Protein AF-A0A444RGV9-F1 (afdb_monomer)

Sequence (96 aa):
MAISIKGVNTGVIRKSNNFIALALKIKEPRNKESLFFMSAMELRDLLIALESRLHQKHKLDAAARLQYEQARDKVIKKMAENIPEILVDELKNADI

Secondary structure (DSSP, 8-state):
-PPP-SEEEEEEEEETTEEEEEEEEEE-GGG-EEEEEEEHHHHHHHHHHHHHHHHHHHTS-HHHHHHHHHHHHHHHHHHHTTPPP--HHHHHT---

InterPro domains:
  IPR031810 YjeJ-like [PF15922] (1-96)

pLDDT: mean 89.43, std 8.55, range [43.59, 97.19]

Foldseek 3Di:
DDFDFQAWDWDFDDDPNHTAWIWIWTQGPPRDIDIDTGGPVRVVVVVVVVVVVVVVLVPDDPVSNVVVVVVVVVSVVRHVVNYDDDDPVNVVPDPD

Organism: Escherichia coli (NCBI:txid562)

Mean predicted aligned error: 4.94 Å

Radius of gyration: 15.89 Å; Cα contacts (8 Å, |Δi|>4): 113; chains: 1; bounding box: 35×25×45 Å

Structure (mmCIF, N/CA/C/O backbone):
data_AF-A0A444RGV9-F1
#
_entry.id   AF-A0A444RGV9-F1
#
loop_
_atom_site.group_PDB
_atom_site.id
_atom_site.type_symbol
_atom_site.label_atom_id
_atom_site.label_alt_id
_atom_site.label_comp_id
_atom_site.label_asym_id
_atom_site.label_entity_id
_atom_site.label_seq_id
_atom_site.pdbx_PDB_ins_code
_atom_site.Cartn_x
_atom_site.Cartn_y
_atom_site.Cartn_z
_atom_site.occupancy
_atom_site.B_iso_or_equiv
_atom_site.auth_seq_id
_atom_site.auth_comp_id
_atom_site.auth_asym_id
_atom_site.auth_atom_id
_atom_site.pdbx_PDB_model_num
ATOM 1 N N . MET A 1 1 ? 6.461 17.673 -5.444 1.00 43.59 1 MET A N 1
ATOM 2 C CA . MET A 1 1 ? 7.156 16.831 -4.446 1.00 43.59 1 MET A CA 1
ATOM 3 C C . MET A 1 1 ? 6.720 15.395 -4.662 1.00 43.59 1 MET A C 1
ATOM 5 O O . MET A 1 1 ? 5.526 15.141 -4.629 1.00 43.59 1 MET A O 1
ATOM 9 N N . ALA A 1 2 ? 7.644 14.487 -4.969 1.00 57.81 2 ALA A N 1
ATOM 10 C CA . ALA A 1 2 ? 7.323 13.067 -5.087 1.00 57.81 2 ALA A CA 1
ATOM 11 C C . ALA A 1 2 ? 7.456 12.427 -3.700 1.00 57.81 2 ALA A C 1
ATOM 13 O O . ALA A 1 2 ? 8.537 12.466 -3.114 1.00 57.81 2 ALA A O 1
ATOM 14 N N . ILE A 1 3 ? 6.365 11.876 -3.166 1.00 63.88 3 ILE A N 1
ATOM 15 C CA . ILE A 1 3 ? 6.414 11.078 -1.938 1.00 63.88 3 ILE A CA 1
ATOM 16 C C . ILE A 1 3 ? 7.209 9.812 -2.269 1.00 63.88 3 ILE A C 1
ATOM 18 O O . ILE A 1 3 ? 6.839 9.052 -3.163 1.00 63.88 3 ILE A O 1
ATOM 22 N N . SER A 1 4 ? 8.338 9.609 -1.590 1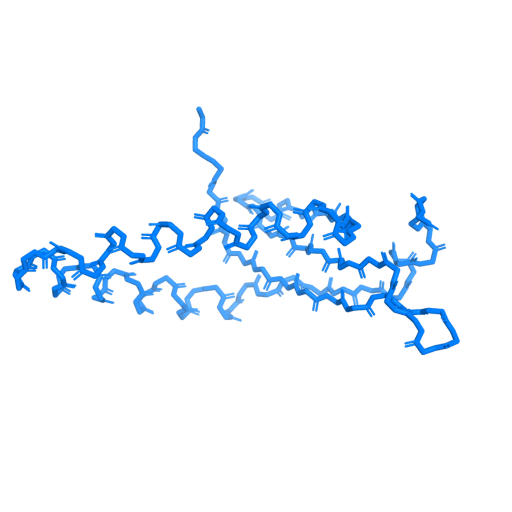.00 81.94 4 SER A N 1
ATOM 23 C CA . SER A 1 4 ? 9.102 8.368 -1.698 1.00 81.94 4 SER A CA 1
ATOM 24 C C . SER A 1 4 ? 8.546 7.388 -0.675 1.00 81.94 4 SER A C 1
ATOM 26 O O . SER A 1 4 ? 8.543 7.683 0.514 1.00 81.94 4 SER A O 1
ATOM 28 N N . ILE A 1 5 ? 8.060 6.238 -1.128 1.00 89.50 5 ILE A N 1
ATOM 29 C CA . ILE A 1 5 ? 7.492 5.206 -0.257 1.00 89.50 5 ILE A CA 1
ATOM 30 C C . ILE A 1 5 ? 8.495 4.057 -0.174 1.00 89.50 5 ILE A C 1
ATOM 32 O O . ILE A 1 5 ? 8.938 3.543 -1.202 1.00 89.50 5 ILE A O 1
ATOM 36 N N . LYS A 1 6 ? 8.876 3.672 1.046 1.00 91.62 6 LYS A N 1
ATOM 37 C CA . LYS A 1 6 ? 9.811 2.570 1.313 1.00 91.62 6 LYS A CA 1
ATOM 38 C C . LYS A 1 6 ? 9.125 1.275 1.711 1.00 91.62 6 LYS A C 1
ATOM 40 O O . LYS A 1 6 ? 9.710 0.226 1.491 1.00 91.62 6 LYS A O 1
ATOM 45 N N . GLY A 1 7 ? 7.927 1.347 2.271 1.00 92.75 7 GLY A N 1
ATOM 46 C CA . GLY A 1 7 ? 7.139 0.188 2.666 1.00 92.75 7 GLY A CA 1
ATOM 47 C C . GLY A 1 7 ? 5.673 0.562 2.781 1.00 92.75 7 GLY A C 1
ATOM 48 O O . GLY A 1 7 ? 5.344 1.730 3.001 1.00 92.75 7 GLY A O 1
ATOM 49 N N . VAL A 1 8 ? 4.805 -0.424 2.592 1.00 94.31 8 VAL A N 1
ATOM 50 C CA . VAL A 1 8 ? 3.352 -0.269 2.645 1.00 94.31 8 VAL A CA 1
ATOM 51 C C . VAL A 1 8 ? 2.768 -1.477 3.356 1.00 94.31 8 VAL A C 1
ATOM 53 O O . VAL A 1 8 ? 3.223 -2.597 3.139 1.00 94.31 8 VAL A O 1
ATOM 56 N N . ASN A 1 9 ? 1.755 -1.244 4.177 1.00 95.38 9 ASN A N 1
ATOM 57 C CA . ASN A 1 9 ? 0.892 -2.273 4.725 1.00 95.38 9 ASN A CA 1
ATOM 58 C C . ASN A 1 9 ? -0.558 -1.788 4.677 1.00 95.38 9 ASN A C 1
ATOM 60 O O . ASN A 1 9 ? -0.816 -0.583 4.732 1.00 95.38 9 ASN A O 1
ATOM 64 N N . THR A 1 10 ? -1.503 -2.714 4.573 1.00 94.00 10 THR A N 1
ATOM 65 C CA . THR A 1 10 ? -2.929 -2.391 4.544 1.00 94.00 10 THR A CA 1
ATOM 66 C C . THR A 1 10 ? -3.727 -3.306 5.456 1.00 94.00 10 THR A C 1
ATOM 68 O O . THR A 1 10 ? -3.515 -4.515 5.448 1.00 94.00 10 THR A O 1
ATOM 71 N N . GLY A 1 11 ? -4.694 -2.746 6.176 1.00 92.25 11 GLY A N 1
ATOM 72 C CA . GLY A 1 11 ? -5.658 -3.477 6.993 1.00 92.25 11 GLY A CA 1
ATOM 73 C C . GLY A 1 11 ? -7.086 -3.108 6.607 1.00 92.25 11 GLY 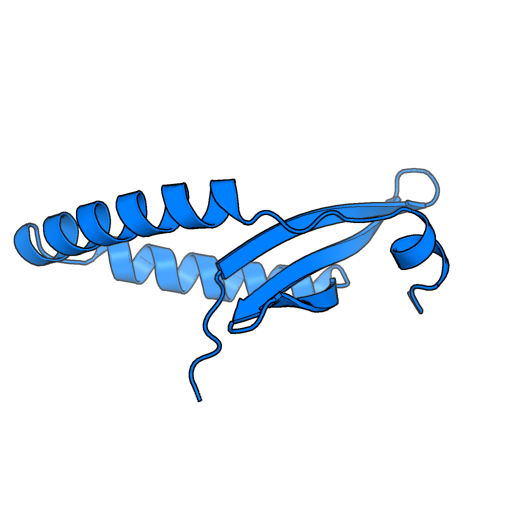A C 1
ATOM 74 O O . GLY A 1 11 ? -7.364 -1.963 6.263 1.00 92.25 11 GLY A O 1
ATOM 75 N N . VAL A 1 12 ? -8.010 -4.067 6.658 1.00 91.38 12 VAL A N 1
ATOM 76 C CA . VAL A 1 12 ? -9.431 -3.803 6.392 1.00 91.38 12 VAL A CA 1
ATOM 77 C C . VAL A 1 12 ? -10.165 -3.610 7.711 1.00 91.38 12 VAL A C 1
ATOM 79 O O . VAL A 1 12 ? -10.153 -4.501 8.558 1.00 91.38 12 VAL A O 1
ATOM 82 N N . ILE A 1 13 ? -10.853 -2.482 7.853 1.00 90.56 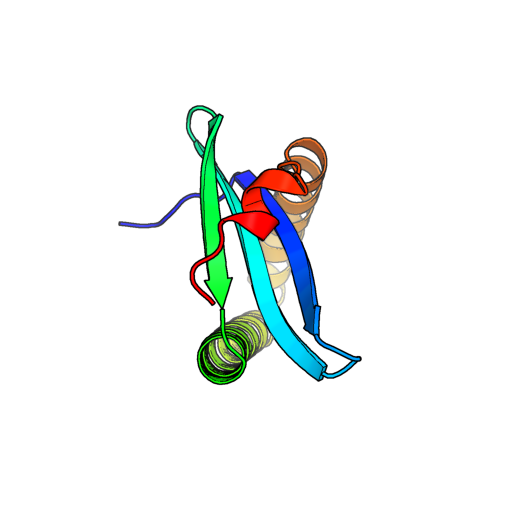13 ILE A N 1
ATOM 83 C CA . ILE A 1 13 ? -11.680 -2.163 9.016 1.00 90.56 13 ILE A CA 1
ATOM 84 C C . ILE A 1 13 ? -13.128 -2.502 8.681 1.00 90.56 13 ILE A C 1
ATOM 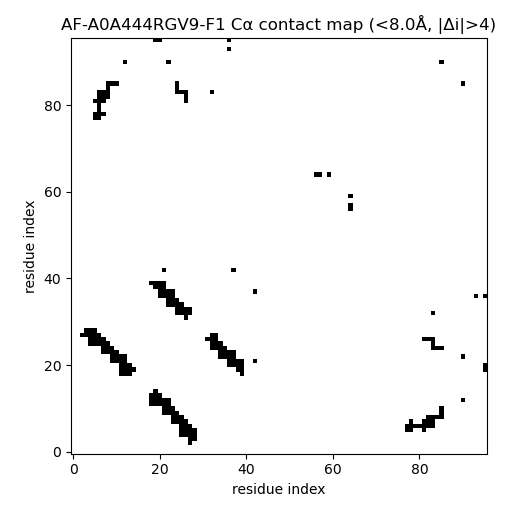86 O O . ILE A 1 13 ? -13.673 -2.062 7.663 1.00 90.56 13 ILE A O 1
ATOM 90 N N . ARG A 1 14 ? -13.749 -3.326 9.528 1.00 90.38 14 ARG A N 1
ATOM 91 C CA . ARG A 1 14 ? -15.118 -3.813 9.338 1.00 90.38 14 ARG A CA 1
ATOM 92 C C . ARG A 1 14 ? -15.929 -3.660 10.614 1.00 90.38 14 ARG A C 1
ATOM 94 O O . ARG A 1 14 ? -15.405 -3.857 11.706 1.00 90.38 14 ARG A O 1
ATOM 101 N N . LYS A 1 15 ? -17.230 -3.414 10.464 1.00 88.62 15 LYS A N 1
ATOM 102 C CA . LYS A 1 15 ? -18.212 -3.439 11.554 1.00 88.62 15 LYS A CA 1
ATOM 103 C C . LYS A 1 15 ? -19.357 -4.361 11.169 1.00 88.62 15 LYS A C 1
ATOM 105 O O . LYS A 1 15 ? -19.988 -4.151 10.139 1.00 88.62 15 LYS A O 1
ATOM 110 N N . SER A 1 16 ? -19.610 -5.393 11.974 1.00 86.00 16 SER A N 1
ATOM 111 C CA . SER A 1 16 ? -20.666 -6.387 11.712 1.00 86.00 16 SER A CA 1
ATOM 112 C C . SER A 1 16 ? -20.639 -6.913 10.268 1.00 86.00 16 SER A C 1
ATOM 114 O O . SER A 1 16 ? -21.658 -6.954 9.589 1.00 86.00 16 SER A O 1
ATOM 116 N N . ASN A 1 17 ? -19.438 -7.267 9.796 1.00 87.94 17 ASN A N 1
ATOM 117 C CA . ASN A 1 17 ? -19.134 -7.739 8.439 1.00 87.94 17 ASN A CA 1
ATOM 118 C C . ASN A 1 17 ? -19.252 -6.707 7.297 1.00 87.94 17 ASN A C 1
ATOM 120 O O . ASN A 1 17 ? -18.892 -7.019 6.164 1.00 87.94 17 ASN A O 1
ATOM 124 N N . ASN A 1 18 ? -19.666 -5.472 7.579 1.00 91.44 18 ASN A N 1
ATOM 125 C CA . ASN A 1 18 ? -19.663 -4.392 6.597 1.00 91.44 18 ASN A CA 1
ATOM 126 C C . ASN A 1 18 ? -18.295 -3.714 6.547 1.00 91.44 18 ASN A C 1
ATOM 128 O O . ASN A 1 18 ? -17.689 -3.449 7.588 1.00 91.44 18 ASN A O 1
ATOM 132 N N . PHE A 1 19 ? -17.814 -3.429 5.337 1.00 91.88 19 PHE A N 1
ATOM 133 C CA . PHE A 1 19 ? -16.621 -2.615 5.124 1.00 91.88 19 PHE A CA 1
ATOM 134 C C . PHE A 1 19 ? -16.868 -1.183 5.609 1.00 91.88 19 PHE A C 1
ATOM 136 O O . PHE A 1 19 ? -17.881 -0.585 5.252 1.00 91.88 19 PHE A O 1
ATOM 143 N N . ILE A 1 20 ? -15.933 -0.649 6.393 1.00 92.44 20 ILE A N 1
ATOM 144 C CA . ILE A 1 20 ? -15.951 0.744 6.853 1.00 92.44 20 ILE A CA 1
ATOM 145 C C . ILE A 1 20 ? -14.857 1.527 6.131 1.00 92.44 20 ILE A C 1
ATOM 147 O O . ILE A 1 20 ? -15.143 2.494 5.427 1.00 92.44 20 ILE A O 1
ATOM 151 N N . ALA A 1 21 ? -13.611 1.065 6.252 1.00 93.88 21 ALA A N 1
ATOM 152 C CA . ALA A 1 21 ? -12.456 1.726 5.665 1.00 93.88 21 ALA A CA 1
ATOM 153 C C . ALA A 1 21 ? -11.286 0.757 5.437 1.00 93.88 21 ALA A C 1
ATOM 155 O O . ALA A 1 21 ? -11.204 -0.320 6.036 1.00 93.88 21 ALA A O 1
ATOM 156 N N . LEU A 1 22 ? -10.346 1.169 4.590 1.00 94.81 22 LEU A N 1
ATOM 157 C CA . LEU A 1 22 ? -9.017 0.580 4.481 1.00 94.81 22 LEU A CA 1
ATOM 158 C C . LEU A 1 22 ? -8.031 1.436 5.282 1.00 94.81 22 LEU A C 1
ATOM 160 O O . LEU A 1 22 ? -7.859 2.617 4.991 1.00 94.81 22 LEU A O 1
ATOM 164 N N . ALA A 1 23 ? -7.351 0.831 6.248 1.00 95.12 23 ALA A N 1
ATOM 165 C CA . ALA A 1 23 ? -6.154 1.392 6.854 1.00 95.12 23 ALA A CA 1
ATOM 166 C C . ALA A 1 23 ? -4.974 1.177 5.900 1.00 95.12 23 ALA A C 1
ATOM 168 O O . ALA A 1 23 ? -4.656 0.037 5.571 1.00 95.12 23 ALA A O 1
ATOM 169 N N . LEU A 1 24 ? -4.317 2.246 5.463 1.00 95.00 24 LEU A N 1
ATOM 170 C CA . LEU A 1 24 ? -3.101 2.224 4.657 1.00 95.00 24 LEU A CA 1
ATOM 171 C C . LEU A 1 24 ? -1.969 2.826 5.480 1.00 95.00 24 LEU A C 1
ATOM 173 O O . LEU A 1 24 ? -1.932 4.035 5.705 1.00 95.00 24 LEU A O 1
ATOM 177 N N . LYS A 1 25 ? -1.023 1.990 5.898 1.00 95.00 25 LYS A N 1
ATOM 178 C CA . LYS A 1 25 ? 0.181 2.440 6.588 1.00 95.00 25 LYS A CA 1
ATOM 179 C C . LYS A 1 25 ? 1.344 2.477 5.613 1.00 95.00 25 LYS A C 1
ATOM 181 O O . LYS A 1 25 ? 1.640 1.483 4.952 1.00 95.00 25 LYS A O 1
ATOM 186 N N . ILE A 1 26 ? 2.008 3.621 5.519 1.00 94.56 26 ILE A N 1
ATOM 187 C CA . ILE A 1 26 ? 3.189 3.806 4.678 1.00 94.56 26 ILE A CA 1
ATOM 188 C C . ILE A 1 26 ? 4.400 4.135 5.537 1.00 94.56 26 ILE A C 1
ATOM 190 O O . ILE A 1 26 ? 4.304 4.848 6.536 1.00 94.56 26 ILE A O 1
ATOM 194 N N . LYS A 1 27 ? 5.557 3.644 5.103 1.00 94.31 27 LYS A N 1
ATOM 195 C CA . LYS A 1 27 ? 6.860 3.997 5.654 1.00 94.31 27 LYS A CA 1
ATOM 196 C C . LYS A 1 27 ? 7.598 4.887 4.663 1.00 94.31 27 LYS A C 1
ATOM 198 O O . LYS A 1 27 ? 7.890 4.479 3.538 1.00 94.31 27 LYS A O 1
ATOM 203 N N . GLU A 1 28 ? 7.894 6.107 5.079 1.00 90.38 28 GLU A N 1
ATOM 204 C CA . GLU A 1 28 ? 8.640 7.121 4.339 1.00 90.38 28 GLU A CA 1
ATOM 205 C C . GLU A 1 28 ? 10.160 7.013 4.622 1.00 90.38 28 GLU A C 1
ATOM 207 O O . GLU A 1 28 ? 10.605 6.288 5.525 1.00 90.38 28 GLU A O 1
ATOM 212 N N . PRO A 1 29 ? 11.027 7.725 3.871 1.00 85.38 29 PRO A N 1
ATOM 213 C CA . PRO A 1 29 ? 12.422 7.907 4.245 1.00 85.38 29 PRO A CA 1
ATOM 214 C C . PRO A 1 29 ? 12.569 8.425 5.680 1.00 85.38 29 PRO A C 1
ATOM 216 O O . PRO A 1 29 ? 11.712 9.140 6.188 1.00 85.38 29 PRO A O 1
ATOM 219 N N . ARG A 1 30 ? 13.701 8.098 6.318 1.00 86.31 30 ARG A N 1
ATOM 220 C CA . ARG A 1 30 ? 13.993 8.410 7.732 1.00 86.31 30 ARG A CA 1
ATOM 221 C C . ARG A 1 30 ? 13.108 7.663 8.746 1.00 86.31 30 ARG A C 1
ATOM 223 O O . ARG A 1 30 ? 13.015 8.100 9.882 1.00 86.31 30 ARG A O 1
ATOM 230 N N . ASN A 1 31 ? 12.507 6.534 8.349 1.00 85.12 31 ASN A N 1
ATOM 231 C CA . ASN A 1 31 ? 11.639 5.697 9.194 1.00 85.12 31 ASN A CA 1
ATOM 232 C C . ASN A 1 31 ? 10.404 6.425 9.741 1.00 85.12 31 ASN A C 1
ATOM 234 O O . ASN A 1 31 ? 9.823 5.989 10.729 1.00 85.12 31 ASN A O 1
ATOM 238 N N . LYS A 1 32 ? 9.983 7.513 9.094 1.00 90.69 32 LYS A N 1
ATOM 239 C CA . LYS A 1 32 ? 8.705 8.136 9.412 1.00 90.69 32 LYS A CA 1
ATOM 240 C C . LYS A 1 32 ? 7.586 7.234 8.898 1.00 90.69 32 LYS A C 1
ATOM 242 O O . LYS A 1 32 ? 7.609 6.830 7.738 1.00 90.69 32 LYS A O 1
ATOM 247 N N . GLU A 1 33 ? 6.622 6.929 9.750 1.00 92.88 33 GLU A N 1
ATOM 248 C CA . GLU A 1 33 ? 5.427 6.177 9.376 1.00 92.88 33 GLU A CA 1
ATOM 249 C C . GLU A 1 33 ? 4.221 7.113 9.325 1.00 92.88 33 GLU A C 1
ATOM 251 O O . GLU A 1 33 ? 4.157 8.118 10.035 1.00 92.88 33 GLU A O 1
ATOM 256 N N . SER A 1 34 ? 3.284 6.833 8.428 1.00 91.94 34 SER A N 1
ATOM 257 C CA . SER A 1 34 ? 2.016 7.554 8.326 1.00 91.94 34 SER A CA 1
ATOM 258 C C . SER A 1 34 ? 0.898 6.558 8.080 1.00 91.94 34 SER A C 1
ATOM 260 O O . SER A 1 34 ? 1.051 5.640 7.274 1.00 91.94 34 SER A O 1
ATOM 262 N N . LEU A 1 35 ? -0.208 6.735 8.794 1.00 93.00 35 LEU A N 1
ATOM 263 C CA . LEU A 1 3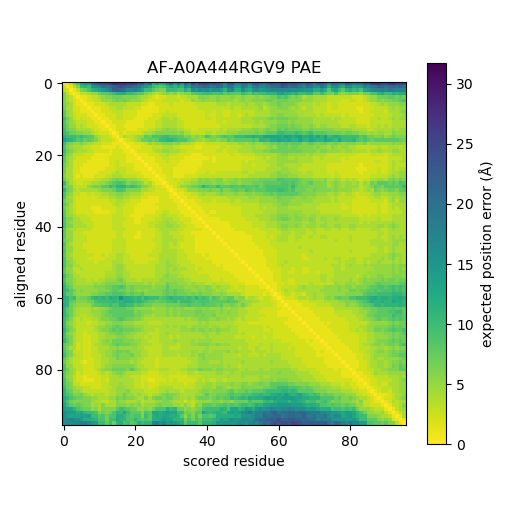5 ? -1.391 5.896 8.709 1.00 93.00 35 LEU A CA 1
ATOM 264 C C . LEU A 1 35 ? -2.537 6.725 8.135 1.00 93.00 35 LEU A C 1
ATOM 266 O O . LEU A 1 35 ? -2.841 7.803 8.638 1.00 93.00 35 LEU A O 1
ATOM 270 N N . PHE A 1 36 ? -3.147 6.210 7.078 1.00 92.44 36 PHE A N 1
ATOM 271 C CA . PHE A 1 36 ? -4.287 6.812 6.405 1.00 92.44 36 PHE A CA 1
ATOM 272 C C . PHE A 1 36 ? -5.478 5.873 6.507 1.00 92.44 36 PHE A C 1
ATOM 274 O O . PHE A 1 36 ? -5.319 4.657 6.401 1.00 92.44 36 PHE A O 1
ATOM 281 N N . PHE A 1 37 ? -6.668 6.437 6.651 1.00 93.69 37 PHE A N 1
ATOM 282 C CA . PHE A 1 37 ? -7.916 5.694 6.579 1.00 93.69 37 PHE A CA 1
ATOM 283 C C . PHE A 1 37 ? -8.653 6.143 5.331 1.00 93.69 37 PHE A C 1
ATOM 285 O O . PHE A 1 37 ? -8.827 7.335 5.112 1.00 93.69 37 PHE A O 1
ATOM 292 N N . MET A 1 38 ? -9.025 5.185 4.493 1.00 93.81 38 MET A N 1
ATOM 293 C CA . MET A 1 38 ? -9.757 5.450 3.263 1.00 93.81 38 MET A CA 1
ATOM 294 C C . MET A 1 38 ? -11.127 4.808 3.348 1.00 93.81 38 MET A C 1
ATOM 296 O O . MET A 1 38 ? -11.242 3.579 3.405 1.00 93.81 38 MET A O 1
ATOM 300 N N . SER A 1 39 ? -12.159 5.642 3.317 1.00 93.62 39 SER A N 1
ATOM 301 C CA . SER A 1 39 ? -13.533 5.204 3.101 1.00 93.62 39 SER A CA 1
ATOM 302 C C . SER A 1 39 ? -13.690 4.549 1.721 1.00 93.62 39 SER A C 1
ATOM 304 O O . SER A 1 39 ? -12.798 4.591 0.868 1.00 93.62 39 SER A O 1
ATOM 306 N N . ALA A 1 40 ? -14.851 3.943 1.464 1.00 92.81 40 ALA A N 1
ATOM 307 C CA . ALA A 1 40 ? -15.108 3.257 0.195 1.00 92.81 40 ALA A CA 1
ATOM 308 C C . ALA A 1 40 ? -14.942 4.172 -1.034 1.00 92.81 40 ALA A C 1
ATOM 310 O O . ALA A 1 40 ? -14.467 3.719 -2.076 1.00 92.81 40 ALA A O 1
ATOM 311 N N . MET A 1 41 ? -15.313 5.451 -0.915 1.00 93.75 41 MET A N 1
ATOM 312 C CA . MET A 1 41 ? -15.187 6.417 -2.007 1.00 93.75 41 MET A CA 1
ATOM 313 C C . MET A 1 41 ? -13.726 6.756 -2.305 1.00 93.75 41 MET A C 1
ATOM 315 O O . MET A 1 41 ? -13.291 6.627 -3.445 1.00 93.75 41 MET A O 1
ATOM 319 N N . GLU A 1 42 ? -12.950 7.110 -1.282 1.00 93.75 42 GLU A N 1
ATOM 320 C CA . GLU A 1 42 ? -11.535 7.471 -1.447 1.00 93.75 42 GLU A CA 1
ATOM 321 C C . GLU A 1 42 ?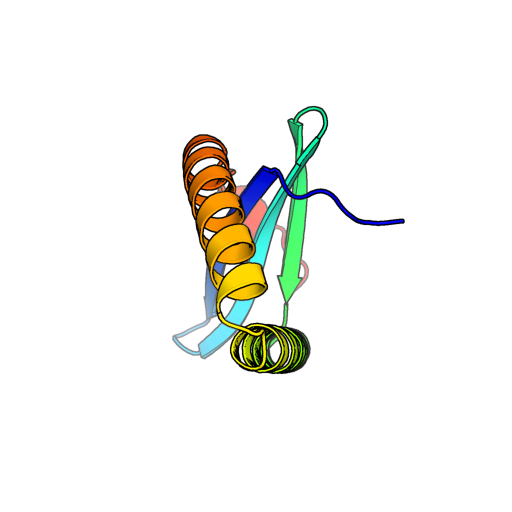 -10.712 6.281 -1.947 1.00 93.75 42 GLU A C 1
ATOM 323 O O . GLU A 1 42 ? -9.852 6.424 -2.819 1.00 93.75 42 GLU A O 1
ATOM 328 N N . LEU A 1 43 ? -11.018 5.079 -1.445 1.00 95.38 43 LEU A N 1
ATOM 329 C CA . LEU A 1 43 ? -10.386 3.852 -1.912 1.00 95.38 43 LEU A CA 1
ATOM 330 C C . LEU A 1 43 ? -10.694 3.593 -3.390 1.00 95.38 43 LEU A C 1
ATOM 332 O O . LEU A 1 43 ? -9.798 3.214 -4.143 1.00 95.38 43 LEU A O 1
ATOM 336 N N . ARG A 1 44 ? -11.940 3.808 -3.825 1.00 96.44 44 ARG A N 1
ATOM 337 C CA . ARG A 1 44 ? -12.321 3.659 -5.235 1.00 96.44 44 ARG A CA 1
ATOM 338 C C . ARG A 1 44 ? -11.507 4.596 -6.125 1.00 96.44 44 ARG A C 1
ATOM 340 O O . ARG A 1 44 ? -10.963 4.138 -7.128 1.00 96.44 44 ARG A O 1
ATOM 347 N N . ASP A 1 45 ? -11.398 5.867 -5.757 1.00 96.12 45 ASP A N 1
ATOM 348 C CA . ASP A 1 45 ? -10.654 6.853 -6.545 1.00 96.12 45 ASP A CA 1
ATOM 349 C C . ASP A 1 45 ? -9.161 6.506 -6.619 1.00 96.12 45 ASP A C 1
ATOM 351 O O . ASP A 1 45 ? -8.554 6.571 -7.695 1.00 96.12 45 ASP A O 1
ATOM 355 N N . LEU A 1 46 ? -8.578 6.041 -5.507 1.00 93.88 46 LEU A N 1
ATOM 356 C CA . LEU A 1 46 ? -7.208 5.531 -5.489 1.00 93.88 46 LEU A CA 1
ATOM 357 C C . LEU A 1 46 ? -7.038 4.344 -6.447 1.00 93.88 46 LEU A C 1
ATOM 359 O O . LEU A 1 46 ? -6.086 4.319 -7.228 1.00 93.88 46 LEU A O 1
ATOM 363 N N . LEU A 1 47 ? -7.946 3.366 -6.412 1.00 95.62 47 LEU A N 1
ATOM 364 C CA . LEU A 1 47 ? -7.878 2.188 -7.279 1.00 95.62 47 LEU A CA 1
ATOM 365 C C . LEU A 1 47 ? -7.981 2.563 -8.764 1.00 95.62 47 LEU A C 1
ATOM 367 O O . LEU A 1 47 ? -7.208 2.041 -9.567 1.00 95.62 47 LEU A O 1
ATOM 371 N N . ILE A 1 48 ? -8.843 3.519 -9.124 1.00 97.19 48 ILE A N 1
ATOM 372 C CA . ILE A 1 48 ? -8.954 4.042 -10.498 1.00 97.19 48 ILE A CA 1
ATOM 373 C C . ILE A 1 48 ? -7.637 4.703 -10.936 1.00 97.19 48 ILE A C 1
ATOM 375 O O . ILE A 1 48 ? -7.140 4.461 -12.041 1.00 97.19 48 ILE A O 1
ATOM 379 N N . ALA A 1 49 ? -7.030 5.520 -10.070 1.00 95.69 49 ALA A N 1
ATOM 380 C CA . ALA A 1 49 ? -5.742 6.145 -10.359 1.00 95.69 49 ALA A CA 1
ATOM 381 C C . ALA A 1 49 ? -4.625 5.102 -10.550 1.00 95.69 49 ALA A C 1
ATOM 383 O O . ALA A 1 49 ? -3.808 5.233 -11.468 1.00 95.69 49 ALA A O 1
ATOM 384 N N . LEU A 1 50 ? -4.595 4.054 -9.720 1.00 93.88 50 LEU A N 1
ATOM 385 C CA . LEU A 1 50 ? -3.634 2.955 -9.837 1.00 93.88 50 LEU A CA 1
ATOM 386 C C . LEU A 1 50 ? -3.830 2.163 -11.134 1.00 93.88 50 LEU A C 1
ATOM 388 O O . LEU A 1 50 ? -2.854 1.924 -11.847 1.00 93.88 50 LEU A O 1
ATOM 392 N N . GLU A 1 51 ? -5.068 1.815 -11.481 1.00 95.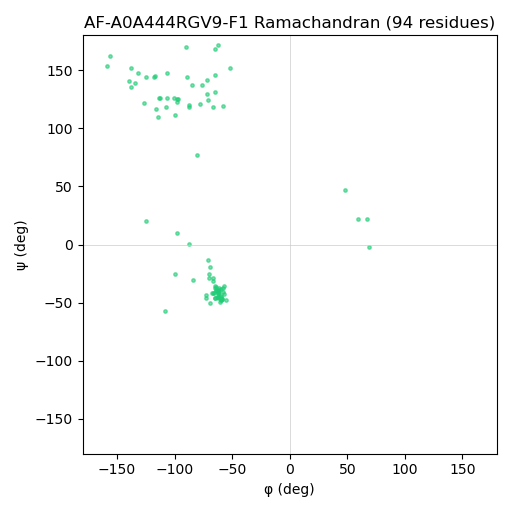94 51 GLU A N 1
ATOM 393 C CA . GLU A 1 51 ? -5.400 1.108 -12.721 1.00 95.94 51 GLU A CA 1
ATOM 394 C C . GLU A 1 51 ? -4.958 1.899 -13.958 1.00 95.94 51 GLU A C 1
ATOM 396 O O . GLU A 1 51 ? -4.264 1.368 -14.828 1.00 95.94 51 GLU A O 1
ATOM 401 N N . SER A 1 52 ? -5.260 3.200 -14.002 1.00 95.19 52 SER A N 1
ATOM 402 C CA . SER A 1 52 ? -4.822 4.090 -15.083 1.00 95.19 52 SER A CA 1
ATOM 403 C C . SER A 1 52 ? -3.296 4.101 -15.239 1.00 95.19 52 SER A C 1
ATOM 405 O O . SER A 1 52 ? -2.763 4.013 -16.353 1.00 95.19 52 SER A O 1
ATOM 407 N N . ARG A 1 53 ? -2.556 4.139 -14.122 1.00 91.69 53 ARG A N 1
ATOM 408 C CA . ARG A 1 53 ? -1.087 4.077 -14.139 1.00 91.69 53 ARG A CA 1
ATOM 409 C C . ARG A 1 53 ? -0.561 2.724 -14.602 1.00 91.69 53 ARG A C 1
ATOM 411 O O . ARG A 1 53 ? 0.389 2.701 -15.385 1.00 91.69 53 ARG A O 1
ATOM 418 N N . LEU A 1 54 ? -1.161 1.618 -14.169 1.00 91.69 54 LEU A N 1
ATOM 419 C CA . LEU A 1 54 ? -0.795 0.280 -14.638 1.00 91.69 54 LEU A CA 1
ATOM 420 C C . LEU A 1 54 ? -1.029 0.151 -16.145 1.00 91.69 54 LEU A C 1
ATOM 422 O O . LEU A 1 54 ? -0.136 -0.281 -16.873 1.00 91.69 54 LEU A O 1
ATOM 426 N N . HIS A 1 55 ? -2.170 0.628 -16.639 1.00 92.94 55 HIS A N 1
ATOM 427 C CA . HIS A 1 55 ? -2.479 0.639 -18.065 1.00 92.94 55 HIS A CA 1
ATOM 428 C C . HIS A 1 55 ? -1.441 1.422 -18.887 1.00 92.94 55 HIS A C 1
ATOM 430 O O . HIS A 1 55 ? -1.012 0.962 -19.944 1.00 92.94 55 HIS A O 1
ATOM 436 N N . GLN A 1 56 ? -0.965 2.570 -18.391 1.00 91.56 56 GLN A N 1
ATOM 437 C CA . GLN A 1 56 ? 0.131 3.314 -19.030 1.00 91.56 56 GLN A CA 1
ATOM 438 C C . GLN A 1 56 ? 1.432 2.500 -19.081 1.00 91.56 56 GLN A C 1
ATOM 440 O O . GLN A 1 56 ? 2.134 2.537 -20.089 1.00 91.56 56 GLN A O 1
ATOM 445 N N . LYS A 1 57 ? 1.752 1.735 -18.027 1.00 90.75 57 LYS A N 1
ATOM 446 C CA . LYS A 1 57 ? 2.934 0.854 -18.009 1.00 90.75 57 LYS A CA 1
ATOM 447 C C . LYS A 1 57 ? 2.825 -0.300 -19.002 1.00 90.75 57 LYS A C 1
ATOM 449 O O . LYS A 1 57 ? 3.837 -0.689 -19.574 1.00 90.75 57 LYS A O 1
ATOM 454 N N . HIS A 1 58 ? 1.620 -0.796 -19.272 1.00 87.75 58 HIS A N 1
ATOM 455 C CA . HIS A 1 58 ? 1.398 -1.822 -20.294 1.00 87.75 58 HIS A CA 1
ATOM 456 C C . HIS A 1 58 ? 1.606 -1.329 -21.733 1.00 87.75 58 HIS A C 1
ATOM 458 O O . HIS A 1 58 ? 1.822 -2.152 -22.616 1.00 87.75 58 HIS A O 1
ATOM 464 N N . LYS A 1 59 ? 1.576 -0.011 -21.972 1.00 92.62 59 LYS A N 1
ATOM 465 C CA . LYS A 1 59 ? 1.825 0.598 -23.291 1.00 92.62 59 LYS A CA 1
ATOM 466 C C . LYS A 1 59 ? 3.301 0.892 -23.575 1.00 92.62 59 LYS A C 1
ATOM 468 O O . LYS A 1 59 ? 3.606 1.453 -24.623 1.00 92.62 59 LYS A O 1
ATOM 473 N N . LEU A 1 60 ? 4.203 0.575 -22.645 1.00 92.69 60 LEU A N 1
ATOM 474 C CA . LEU A 1 60 ? 5.639 0.750 -22.854 1.00 92.69 60 LEU A CA 1
ATOM 475 C C . LEU A 1 60 ? 6.138 -0.178 -23.969 1.00 92.69 60 LEU A C 1
ATOM 477 O O . LEU A 1 60 ? 5.671 -1.311 -24.098 1.00 92.69 60 LEU A O 1
ATOM 481 N N . ASP A 1 61 ? 7.120 0.291 -24.738 1.00 92.88 61 ASP A N 1
ATOM 482 C CA . ASP A 1 61 ? 7.855 -0.568 -25.663 1.00 92.88 61 ASP A CA 1
ATOM 483 C C . ASP A 1 61 ? 8.659 -1.648 -24.912 1.00 92.88 61 ASP A C 1
ATOM 485 O O . ASP A 1 61 ? 8.816 -1.610 -23.688 1.00 92.88 61 ASP A O 1
ATOM 489 N N . ALA A 1 62 ? 9.171 -2.637 -25.647 1.00 91.00 62 ALA A N 1
ATOM 490 C CA . ALA A 1 62 ? 9.849 -3.788 -25.056 1.00 91.00 62 ALA A CA 1
ATOM 491 C C . ALA A 1 62 ? 11.086 -3.410 -24.216 1.00 91.00 62 ALA A C 1
ATOM 493 O O . ALA A 1 62 ? 11.308 -4.000 -23.157 1.00 91.00 62 ALA A O 1
ATOM 494 N N . ALA A 1 63 ? 11.871 -2.418 -24.650 1.00 92.19 63 ALA A N 1
ATOM 495 C CA . ALA A 1 63 ? 13.083 -2.004 -23.948 1.00 92.19 63 ALA A CA 1
ATOM 496 C C . ALA A 1 63 ? 12.744 -1.239 -22.658 1.00 92.19 63 ALA A C 1
ATOM 498 O O . ALA A 1 63 ? 13.283 -1.542 -21.590 1.00 92.19 63 ALA A O 1
ATOM 499 N N . ALA A 1 64 ? 11.802 -0.297 -22.732 1.00 92.56 64 ALA A N 1
ATOM 500 C CA . ALA A 1 64 ? 11.318 0.467 -21.587 1.00 92.56 64 ALA A CA 1
ATOM 501 C C . ALA A 1 64 ? 10.590 -0.422 -20.567 1.00 92.56 64 ALA A C 1
ATOM 503 O O . ALA A 1 64 ? 10.719 -0.224 -19.354 1.00 92.56 64 ALA A O 1
ATOM 504 N N . ARG A 1 65 ? 9.852 -1.433 -21.039 1.00 91.12 65 ARG A N 1
ATOM 505 C CA . ARG A 1 65 ? 9.188 -2.415 -20.180 1.00 91.12 65 ARG A CA 1
ATOM 506 C C . ARG A 1 65 ? 10.194 -3.256 -19.399 1.00 91.12 65 ARG A C 1
ATOM 508 O O . ARG A 1 65 ? 10.035 -3.387 -18.189 1.00 91.12 65 ARG A O 1
ATOM 515 N N . LEU A 1 66 ? 11.245 -3.755 -20.053 1.00 91.62 66 LEU A N 1
ATOM 516 C CA . LEU A 1 66 ? 12.294 -4.536 -19.391 1.00 91.62 66 LEU A CA 1
ATOM 517 C C . LEU A 1 66 ? 12.989 -3.732 -18.282 1.00 91.62 66 LEU A C 1
ATOM 519 O O . LEU A 1 66 ? 13.162 -4.224 -17.167 1.00 91.62 66 LEU A O 1
ATOM 523 N N . GLN A 1 67 ? 13.338 -2.472 -18.559 1.00 92.50 67 GLN A N 1
ATOM 524 C CA . GLN A 1 67 ? 13.927 -1.577 -17.555 1.00 92.50 67 GLN A CA 1
ATOM 525 C C . GLN A 1 67 ? 12.976 -1.331 -16.376 1.00 92.50 67 GLN A C 1
ATOM 527 O O . GLN A 1 67 ? 13.397 -1.341 -15.217 1.00 92.50 67 GLN A O 1
ATOM 532 N N . TYR A 1 68 ? 11.686 -1.127 -16.659 1.00 92.25 68 TYR A N 1
ATOM 533 C CA . TYR A 1 68 ? 10.669 -0.959 -15.625 1.00 92.25 68 TYR A CA 1
ATOM 534 C C . TYR A 1 68 ? 10.532 -2.208 -14.747 1.00 92.25 68 TYR A C 1
ATOM 536 O O . TYR A 1 68 ? 10.501 -2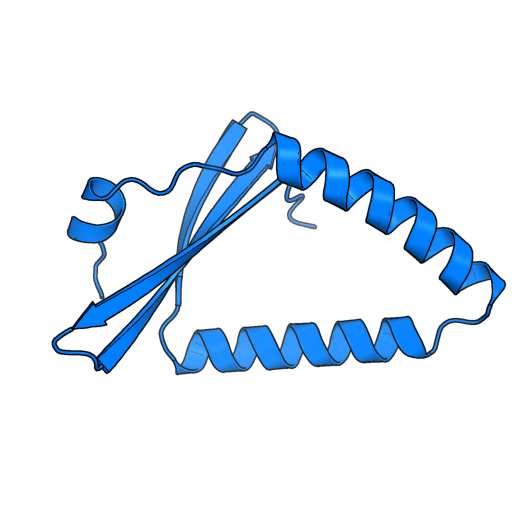.071 -13.527 1.00 92.25 68 TYR A O 1
ATOM 544 N N . GLU A 1 69 ? 10.478 -3.404 -15.333 1.00 91.94 69 GLU A N 1
ATOM 545 C CA . GLU A 1 69 ? 10.343 -4.665 -14.595 1.00 91.94 69 GLU A CA 1
ATOM 546 C C . GLU A 1 69 ? 11.554 -4.909 -13.681 1.00 91.94 69 GLU A C 1
ATOM 548 O O . GLU A 1 69 ? 11.378 -5.152 -12.487 1.00 91.94 69 GLU A O 1
ATOM 553 N N . GLN A 1 70 ? 12.779 -4.694 -14.175 1.00 92.50 70 GLN A N 1
ATOM 554 C CA . GLN A 1 70 ? 13.995 -4.787 -13.354 1.00 92.50 70 GLN A CA 1
ATOM 555 C C . GLN A 1 70 ? 13.989 -3.797 -12.177 1.00 92.50 70 GLN A C 1
ATOM 557 O O . GLN A 1 70 ? 14.333 -4.149 -11.043 1.00 92.50 70 GLN A O 1
ATOM 562 N N . ALA A 1 71 ? 13.589 -2.545 -12.424 1.00 91.19 71 ALA A N 1
ATOM 563 C CA . ALA A 1 71 ? 13.478 -1.537 -11.374 1.00 91.19 71 ALA A CA 1
ATOM 564 C C . ALA A 1 71 ? 12.379 -1.895 -10.360 1.00 91.19 71 ALA A C 1
ATOM 566 O O . ALA A 1 71 ? 12.588 -1.760 -9.152 1.00 91.19 71 ALA A O 1
ATOM 567 N N . ARG A 1 72 ? 11.228 -2.378 -10.843 1.00 91.50 72 ARG A N 1
ATOM 568 C CA . ARG A 1 72 ? 10.086 -2.799 -10.027 1.00 91.50 72 ARG A CA 1
ATOM 569 C C . ARG A 1 72 ? 10.481 -3.930 -9.089 1.00 91.50 72 ARG A C 1
ATOM 571 O O . ARG A 1 72 ? 10.235 -3.813 -7.895 1.00 91.50 72 ARG A O 1
ATOM 578 N N . ASP A 1 73 ? 11.130 -4.974 -9.588 1.00 92.25 73 ASP A N 1
ATOM 579 C CA . ASP A 1 73 ? 11.472 -6.150 -8.782 1.00 92.25 73 ASP A CA 1
ATOM 580 C C . ASP A 1 73 ? 12.474 -5.796 -7.667 1.00 92.25 73 ASP A C 1
ATOM 582 O O . ASP A 1 73 ? 12.326 -6.223 -6.517 1.00 92.25 73 ASP A O 1
ATOM 586 N N . LYS A 1 74 ? 13.432 -4.902 -7.955 1.00 90.81 74 LYS A N 1
ATOM 587 C CA . LYS A 1 74 ? 14.339 -4.340 -6.940 1.00 90.81 74 LYS A CA 1
ATOM 588 C C . LYS A 1 74 ? 13.590 -3.550 -5.862 1.00 90.81 74 LYS A C 1
ATOM 590 O O . LYS A 1 74 ? 13.973 -3.600 -4.693 1.00 90.81 74 LYS A O 1
ATOM 595 N N . VAL A 1 75 ? 12.557 -2.797 -6.243 1.00 90.06 75 VAL A N 1
ATOM 596 C CA . VAL A 1 75 ? 11.728 -2.024 -5.305 1.00 90.06 75 VAL A CA 1
ATOM 597 C C . VAL A 1 75 ? 10.820 -2.940 -4.485 1.00 90.06 75 VAL A C 1
ATOM 599 O O . VAL A 1 75 ? 10.764 -2.760 -3.274 1.00 90.06 75 VAL A O 1
ATOM 602 N N . ILE A 1 76 ? 10.182 -3.943 -5.096 1.00 90.75 76 ILE A N 1
ATOM 603 C CA . ILE A 1 76 ? 9.314 -4.915 -4.410 1.00 90.75 76 ILE A CA 1
ATOM 604 C C . ILE A 1 76 ? 10.074 -5.599 -3.277 1.00 90.75 76 ILE A C 1
ATOM 606 O O . ILE A 1 76 ? 9.590 -5.628 -2.148 1.00 90.75 76 ILE A O 1
ATOM 610 N N . LYS A 1 77 ? 11.295 -6.080 -3.548 1.00 91.69 77 LYS A N 1
ATOM 611 C CA . LYS A 1 77 ? 12.124 -6.719 -2.520 1.00 91.69 77 LYS A CA 1
ATOM 612 C C . LYS A 1 77 ? 12.394 -5.777 -1.340 1.00 91.69 77 LYS A C 1
ATOM 614 O O . LYS A 1 77 ? 12.184 -6.150 -0.192 1.00 91.69 77 LYS A O 1
ATOM 619 N N . LYS A 1 78 ? 12.780 -4.529 -1.624 1.00 90.31 78 LYS A N 1
ATOM 620 C CA . LYS A 1 78 ? 13.017 -3.514 -0.583 1.00 90.31 78 LYS A CA 1
ATOM 621 C C . LYS A 1 78 ? 11.752 -3.152 0.193 1.00 90.31 78 LYS A C 1
ATOM 623 O O . LYS A 1 78 ? 11.843 -2.895 1.389 1.00 90.31 78 LYS A O 1
ATOM 628 N N . MET A 1 79 ? 10.598 -3.110 -0.471 1.00 91.44 79 MET A N 1
ATOM 629 C CA . MET A 1 79 ? 9.317 -2.832 0.179 1.00 91.44 79 MET A CA 1
ATOM 630 C C . MET A 1 79 ? 8.912 -3.951 1.130 1.00 91.44 79 MET A C 1
ATOM 632 O O . MET A 1 79 ? 8.486 -3.654 2.242 1.00 91.44 79 MET A O 1
ATOM 636 N N . ALA A 1 80 ? 9.112 -5.211 0.733 1.00 90.31 80 ALA A N 1
ATOM 637 C CA . ALA A 1 80 ? 8.843 -6.370 1.580 1.00 90.31 80 ALA A CA 1
ATOM 638 C C . ALA A 1 80 ? 9.701 -6.372 2.860 1.00 90.31 80 ALA A C 1
ATOM 640 O O . ALA A 1 80 ? 9.211 -6.694 3.935 1.00 90.31 80 ALA A O 1
ATOM 641 N N . GLU A 1 81 ? 10.959 -5.935 2.768 1.00 90.81 81 GLU A N 1
ATOM 642 C CA . GLU A 1 81 ? 11.862 -5.785 3.921 1.00 90.81 81 GLU A CA 1
ATOM 643 C C . GLU A 1 81 ? 11.483 -4.613 4.855 1.00 90.81 81 GLU A C 1
ATOM 645 O O . GLU A 1 81 ? 12.022 -4.497 5.952 1.00 90.81 81 GLU A O 1
ATOM 650 N N . ASN A 1 82 ? 10.591 -3.711 4.428 1.00 93.44 82 ASN A N 1
ATOM 651 C CA . ASN A 1 82 ? 10.261 -2.466 5.133 1.00 93.44 82 ASN A CA 1
ATOM 652 C C . ASN A 1 82 ? 8.763 -2.310 5.426 1.00 93.44 82 ASN A C 1
ATOM 654 O O . ASN A 1 82 ? 8.308 -1.184 5.645 1.00 93.44 82 ASN A O 1
ATOM 658 N N . ILE A 1 83 ? 8.001 -3.406 5.421 1.00 93.31 83 ILE A N 1
ATOM 659 C CA . ILE A 1 83 ? 6.564 -3.389 5.718 1.00 93.31 83 ILE A CA 1
ATOM 660 C C . ILE A 1 83 ? 6.352 -2.794 7.124 1.00 93.31 83 ILE A C 1
ATOM 662 O O . ILE A 1 83 ? 6.881 -3.347 8.090 1.00 93.31 83 ILE A O 1
ATOM 666 N N . PRO A 1 84 ? 5.622 -1.669 7.262 1.00 94.25 84 PRO A N 1
ATOM 667 C CA . PRO A 1 84 ? 5.282 -1.129 8.571 1.00 94.25 84 PRO A CA 1
ATOM 668 C C . PRO A 1 84 ? 4.232 -2.016 9.251 1.00 94.25 84 PRO A C 1
ATOM 670 O O . PRO A 1 84 ? 3.309 -2.522 8.607 1.00 94.25 84 PRO A O 1
ATOM 673 N N . GLU A 1 85 ? 4.351 -2.198 10.559 1.00 93.00 85 GLU A N 1
ATOM 674 C CA . GLU A 1 85 ? 3.373 -2.957 11.339 1.00 93.00 85 GLU A CA 1
ATOM 675 C C . GLU A 1 85 ? 2.107 -2.122 11.561 1.00 93.00 85 GLU A C 1
ATOM 677 O O . GLU A 1 85 ? 2.205 -0.933 11.848 1.00 93.00 85 GLU A O 1
ATOM 682 N N . ILE A 1 86 ? 0.922 -2.721 11.425 1.00 90.25 86 ILE A N 1
ATOM 683 C CA . ILE A 1 86 ? -0.347 -2.074 11.789 1.00 90.25 86 ILE A CA 1
ATOM 684 C C . ILE A 1 86 ? -0.750 -2.610 13.157 1.00 90.25 86 ILE A C 1
ATOM 686 O O . ILE A 1 86 ? -1.094 -3.786 13.282 1.00 90.25 86 ILE A O 1
ATOM 690 N N . LEU A 1 87 ? -0.712 -1.751 14.173 1.00 88.56 87 LEU A N 1
ATOM 691 C CA . LEU A 1 87 ? -1.070 -2.125 15.535 1.00 88.56 87 LEU A CA 1
ATOM 692 C C . LEU A 1 87 ? -2.565 -1.908 15.773 1.00 88.56 87 LEU A C 1
ATOM 694 O O . LEU A 1 87 ? -3.161 -0.943 15.299 1.00 88.56 87 LEU A O 1
ATOM 698 N N . VAL A 1 88 ? -3.180 -2.786 16.566 1.00 83.38 88 VAL A N 1
ATOM 699 C CA . VAL A 1 88 ? -4.618 -2.710 16.877 1.00 83.38 88 VAL A CA 1
ATOM 700 C C . VAL A 1 88 ? -4.986 -1.371 17.527 1.00 83.38 88 VAL A C 1
ATOM 702 O O . VAL A 1 88 ? -6.042 -0.815 17.234 1.00 83.38 88 VAL A O 1
ATOM 705 N N . ASP A 1 89 ? -4.119 -0.826 18.378 1.00 84.06 89 ASP A N 1
ATOM 706 C CA . ASP A 1 89 ? -4.381 0.439 19.070 1.00 84.06 89 ASP A CA 1
ATOM 707 C C . ASP A 1 89 ? -4.353 1.655 18.131 1.00 84.06 89 ASP A C 1
ATOM 709 O O . ASP A 1 89 ? -5.047 2.638 18.386 1.00 84.06 89 ASP A O 1
ATOM 713 N N . GLU A 1 90 ? -3.642 1.577 17.002 1.00 82.94 90 GLU A N 1
ATOM 714 C CA . GLU A 1 90 ? -3.705 2.605 15.954 1.00 82.94 90 GLU A CA 1
ATOM 715 C C . GLU A 1 90 ? -5.061 2.589 15.233 1.00 82.94 90 GLU A C 1
ATOM 717 O O . GLU A 1 90 ? -5.528 3.623 14.765 1.00 82.94 90 GLU A O 1
ATOM 722 N N . LEU A 1 91 ? -5.718 1.425 15.171 1.00 82.75 91 LEU A N 1
ATOM 723 C CA . LEU A 1 91 ? -7.027 1.259 14.534 1.00 82.75 91 LEU A CA 1
ATOM 724 C C . LEU A 1 91 ? -8.189 1.629 15.464 1.00 82.75 91 LEU A C 1
ATOM 726 O O . LEU A 1 91 ? -9.225 2.081 14.990 1.00 82.75 91 LEU A O 1
ATOM 730 N N . LYS A 1 92 ? -8.035 1.446 16.782 1.00 76.00 92 LYS A N 1
ATOM 731 C CA . LYS A 1 92 ? -9.070 1.788 17.777 1.00 76.00 92 LYS A CA 1
ATOM 732 C C . LYS A 1 92 ? -9.332 3.290 17.890 1.00 76.00 92 LYS A C 1
ATOM 734 O O . LYS A 1 92 ? -10.435 3.676 18.256 1.00 76.00 92 LYS A O 1
ATOM 739 N N . ASN A 1 93 ? -8.319 4.108 17.612 1.00 68.69 93 ASN A N 1
ATOM 740 C CA . ASN A 1 93 ? -8.382 5.570 17.709 1.00 68.69 93 ASN A CA 1
ATOM 741 C C . ASN A 1 93 ? -8.644 6.244 16.356 1.00 68.69 93 ASN A C 1
ATOM 743 O O . ASN A 1 93 ? -8.476 7.454 16.221 1.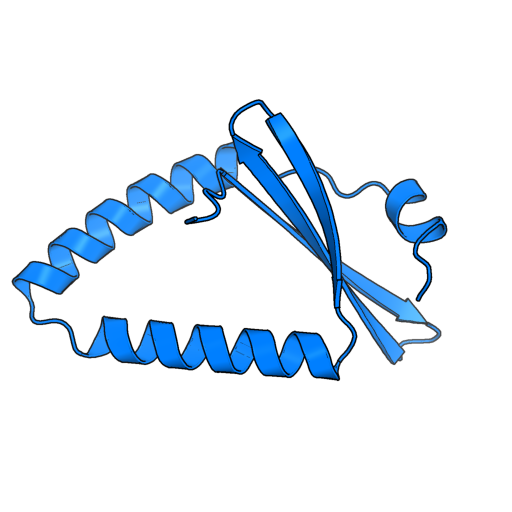00 68.69 93 ASN A O 1
ATOM 747 N N . ALA A 1 94 ? -8.983 5.457 15.340 1.00 69.31 94 ALA A N 1
ATOM 748 C CA . ALA A 1 94 ? -9.283 5.969 14.022 1.00 69.31 94 ALA A CA 1
ATOM 749 C C . ALA A 1 94 ? -10.632 6.710 14.059 1.00 69.31 94 ALA A C 1
ATOM 751 O O . ALA A 1 94 ? -11.637 6.140 14.479 1.00 69.31 94 ALA A O 1
ATOM 752 N N . ASP A 1 95 ? -10.643 7.974 13.635 1.00 67.69 95 ASP A N 1
ATOM 753 C CA . ASP A 1 95 ? -11.854 8.794 13.509 1.00 67.69 95 ASP A CA 1
ATOM 754 C C . ASP A 1 95 ? -12.582 8.437 12.196 1.00 67.69 95 ASP A C 1
ATOM 756 O O . ASP A 1 95 ? -12.409 9.103 11.174 1.00 67.69 95 ASP A O 1
ATOM 760 N N . ILE A 1 96 ? -13.283 7.294 12.195 1.00 68.56 96 ILE A N 1
ATOM 761 C CA . ILE A 1 96 ? -13.962 6.661 11.039 1.00 68.56 96 ILE A CA 1
ATOM 762 C C . ILE A 1 96 ? -15.296 6.019 11.417 1.00 68.56 96 ILE A C 1
ATOM 764 O O . ILE A 1 96 ? -15.426 5.490 12.545 1.00 68.56 96 ILE A O 1
#

Solvent-accessible surface area (backbone atoms only — not comparable to full-atom values): 5626 Å² total; per-residue (Å²): 135,83,87,62,76,46,11,59,33,75,48,82,42,65,58,97,87,39,83,57,31,38,38,41,33,37,19,33,76,92,77,43,71,50,77,44,77,28,41,69,66,58,45,48,55,51,50,52,55,51,50,56,52,52,55,58,58,70,69,46,55,75,69,60,38,51,55,48,51,59,54,46,54,60,47,51,56,50,23,69,77,37,49,45,84,87,55,71,73,68,61,75,71,51,96,121

Nearest PDB structures (foldseek):
  1r8y-assembly1_B  TM=6.820E-01  e=4.917E-01  Mus musculus
  2czo-assembly1_A  TM=6.647E-01  e=1.221E+00  Saccharomyces cerevisiae
  2azt-assembly1_B-2  TM=6.029E-01  e=1.556E+00  Homo sapiens
  7ub2-assembly1_E  TM=3.405E-01  e=1.464E+00  Listeria innocua Clip11262
  8tnt-assembly1_B  TM=3.231E-01  e=1.556E+00  human gammaherpesvirus 4